Protein AF-A0A7H1QCF9-F1 (afdb_monomer_lite)

Radius of gyration: 13.25 Å; chains: 1; bounding box: 28×30×28 Å

Sequence (65 aa):
MKRAGRTSCDEYRFASSHEGDTHLPAKQREITWVDVSENKSQGGRITAWRGKTHFMAGDPFYVIA

Structure (mmCIF, N/CA/C/O backbone):
data_AF-A0A7H1QCF9-F1
#
_entry.id   AF-A0A7H1QCF9-F1
#
loop_
_atom_site.group_PDB
_atom_site.id
_atom_site.type_symbol
_atom_site.label_atom_id
_atom_site.label_alt_id
_atom_site.label_comp_id
_atom_site.label_asym_id
_atom_site.label_entity_id
_atom_site.label_seq_id
_atom_site.pdbx_PDB_ins_code
_atom_site.Cartn_x
_atom_site.Cartn_y
_atom_site.Cartn_z
_atom_site.occupancy
_atom_site.B_iso_or_equiv
_atom_site.auth_seq_id
_atom_site.auth_comp_id
_atom_site.auth_asym_id
_atom_site.auth_atom_id
_atom_site.pdbx_PDB_model_num
ATOM 1 N N . MET A 1 1 ? -18.282 14.291 11.756 1.00 47.22 1 MET A N 1
ATOM 2 C CA . MET A 1 1 ? -16.882 14.024 11.357 1.00 47.22 1 MET A CA 1
ATOM 3 C C . MET A 1 1 ? -16.467 12.680 11.951 1.00 47.22 1 MET A C 1
ATOM 5 O O . MET A 1 1 ? -16.509 12.549 13.171 1.00 47.22 1 MET A O 1
ATOM 9 N N . LYS A 1 2 ? -16.173 11.651 11.133 1.00 48.81 2 LYS A N 1
ATOM 10 C CA . LYS A 1 2 ? -15.616 10.381 11.648 1.00 48.81 2 LYS A CA 1
ATOM 11 C C . LYS A 1 2 ? -14.289 10.714 12.350 1.00 48.81 2 LYS A C 1
ATOM 13 O O . LYS A 1 2 ? -13.486 11.461 11.805 1.00 48.81 2 LYS A O 1
ATOM 18 N N . ARG A 1 3 ? -14.110 10.261 13.595 1.00 50.25 3 ARG A N 1
ATOM 19 C CA . ARG A 1 3 ? -12.944 10.606 14.429 1.00 50.25 3 ARG A CA 1
ATOM 20 C C . ARG A 1 3 ? -11.648 10.164 13.733 1.00 50.25 3 ARG A C 1
ATOM 22 O O . ARG A 1 3 ? -11.537 8.992 13.384 1.00 50.25 3 ARG A O 1
ATOM 29 N N . ALA A 1 4 ? -10.669 11.066 13.641 1.00 56.31 4 ALA A N 1
ATOM 30 C CA . ALA A 1 4 ? -9.357 10.910 12.989 1.00 56.31 4 ALA A CA 1
ATOM 31 C C . ALA A 1 4 ? -8.442 9.781 13.537 1.00 56.31 4 ALA A C 1
ATOM 33 O O . ALA A 1 4 ? -7.272 9.719 13.192 1.00 56.31 4 ALA A O 1
ATOM 34 N N . GLY A 1 5 ? -8.954 8.887 14.389 1.00 59.34 5 GLY A N 1
ATOM 35 C CA . GLY A 1 5 ? -8.227 7.732 14.932 1.00 59.34 5 GLY A CA 1
ATOM 36 C C . GLY A 1 5 ? -8.830 6.370 14.574 1.00 59.34 5 GLY A C 1
ATOM 37 O O . GLY A 1 5 ? -8.318 5.353 15.029 1.00 59.34 5 GLY A O 1
ATOM 38 N N . ARG A 1 6 ? -9.933 6.327 13.811 1.00 69.75 6 ARG A N 1
ATOM 39 C CA . ARG A 1 6 ? -10.561 5.068 13.354 1.00 69.75 6 ARG A CA 1
ATOM 40 C C . ARG A 1 6 ? -10.427 4.816 11.860 1.00 69.75 6 ARG A C 1
ATOM 42 O O . ARG A 1 6 ? -10.712 3.712 11.419 1.00 69.75 6 ARG A O 1
ATOM 49 N N . THR A 1 7 ? -9.995 5.813 11.097 1.00 85.62 7 THR A N 1
ATOM 50 C CA . THR A 1 7 ? -9.834 5.694 9.651 1.00 85.62 7 THR A CA 1
ATOM 51 C C . THR A 1 7 ? -8.392 5.937 9.237 1.00 85.62 7 THR A C 1
ATOM 53 O O . THR A 1 7 ? -7.712 6.772 9.829 1.00 85.62 7 THR A O 1
ATOM 56 N N . SER A 1 8 ? -7.945 5.226 8.211 1.00 90.81 8 SER A N 1
ATOM 57 C CA . SER A 1 8 ? -6.646 5.397 7.555 1.00 90.81 8 SER A CA 1
ATOM 58 C C . SER A 1 8 ? -6.840 5.689 6.071 1.00 90.81 8 SER A C 1
ATOM 60 O O . SER A 1 8 ? -7.818 5.209 5.497 1.00 90.81 8 SER A O 1
ATOM 62 N N . CYS A 1 9 ? -5.912 6.434 5.468 1.00 90.94 9 CYS A N 1
ATOM 63 C CA . CYS A 1 9 ? -5.836 6.566 4.016 1.00 90.94 9 CYS A CA 1
ATOM 64 C C . CYS A 1 9 ? -5.433 5.220 3.416 1.00 90.94 9 CYS A C 1
ATOM 66 O O . CYS A 1 9 ? -4.395 4.670 3.790 1.00 90.94 9 CYS A O 1
ATOM 68 N N . ASP A 1 10 ? -6.249 4.708 2.511 1.00 91.81 10 ASP A N 1
ATOM 69 C CA . ASP A 1 10 ? -5.857 3.667 1.573 1.00 91.81 10 ASP A CA 1
ATOM 70 C C . ASP A 1 10 ? -5.670 4.297 0.190 1.00 91.81 10 ASP A C 1
ATOM 72 O O . ASP A 1 10 ? -6.394 5.231 -0.172 1.00 91.81 10 ASP A O 1
ATOM 76 N N . GLU A 1 11 ? -4.662 3.829 -0.540 1.00 92.44 11 GLU A N 1
ATOM 77 C CA . GLU A 1 11 ? -4.193 4.452 -1.777 1.00 92.44 11 GLU A CA 1
ATOM 78 C C . GLU A 1 11 ? -4.128 3.437 -2.916 1.00 92.44 11 GLU A C 1
ATOM 80 O O . GLU A 1 11 ? -3.451 2.408 -2.820 1.00 92.44 11 GLU A O 1
ATOM 85 N N . TYR A 1 12 ? -4.762 3.783 -4.036 1.00 90.06 12 TYR A N 1
ATOM 86 C CA . TYR A 1 12 ? -4.612 3.089 -5.304 1.00 90.06 12 TYR A CA 1
ATOM 87 C C . TYR A 1 12 ? -4.144 4.066 -6.399 1.00 90.06 12 TYR A C 1
ATOM 89 O O . TYR A 1 12 ? -4.757 5.095 -6.652 1.00 90.06 12 TYR A O 1
ATOM 97 N N . ARG A 1 13 ? -3.059 3.800 -7.123 1.00 90.44 13 ARG A N 1
ATOM 98 C CA . ARG A 1 13 ? -2.160 2.645 -7.007 1.00 90.44 13 ARG A CA 1
ATOM 99 C C . ARG A 1 13 ? -1.336 2.703 -5.719 1.00 90.44 13 ARG A C 1
ATOM 101 O O . ARG A 1 13 ? -1.109 3.774 -5.168 1.00 90.44 13 ARG A O 1
ATOM 108 N N . PHE A 1 14 ? -0.893 1.538 -5.250 1.00 90.56 14 PHE A N 1
ATOM 109 C CA . PHE A 1 14 ? -0.223 1.409 -3.957 1.00 90.56 14 PHE A CA 1
ATOM 110 C C . PHE A 1 14 ? 1.011 2.315 -3.863 1.00 90.56 14 PHE A C 1
ATOM 112 O O . PHE A 1 14 ? 1.870 2.264 -4.745 1.00 90.56 14 PHE A O 1
ATOM 119 N N . ALA A 1 15 ? 1.175 3.037 -2.750 1.00 89.19 15 ALA A N 1
ATOM 120 C CA . ALA A 1 15 ? 2.354 3.873 -2.475 1.00 89.19 15 ALA A CA 1
ATOM 121 C C . ALA A 1 15 ? 3.698 3.129 -2.613 1.00 89.19 15 ALA A C 1
ATOM 123 O O . ALA A 1 15 ? 4.735 3.728 -2.869 1.00 89.19 15 ALA A O 1
ATOM 124 N N . SER A 1 16 ? 3.685 1.804 -2.438 1.00 87.75 16 SER A N 1
ATOM 125 C CA . SER A 1 16 ? 4.869 0.943 -2.559 1.00 87.75 16 SER A CA 1
ATOM 126 C C . SER A 1 16 ? 5.160 0.438 -3.984 1.00 87.75 16 SER A C 1
ATOM 128 O O . SER A 1 16 ? 6.057 -0.392 -4.153 1.00 87.75 16 SER A O 1
ATOM 130 N N . SER A 1 17 ? 4.403 0.901 -4.986 1.00 89.06 17 SER A N 1
ATOM 131 C CA . SER A 1 17 ? 4.582 0.607 -6.417 1.00 89.06 17 SER A CA 1
ATOM 132 C C . SER A 1 17 ? 5.166 1.808 -7.167 1.00 89.06 17 SER A C 1
ATOM 134 O O . SER A 1 17 ? 5.131 2.928 -6.662 1.00 89.06 17 SER A O 1
ATOM 136 N N . HIS A 1 18 ? 5.694 1.587 -8.375 1.00 88.50 18 HIS A N 1
ATOM 137 C CA . HIS A 1 18 ? 6.271 2.661 -9.191 1.00 88.50 18 HIS A CA 1
ATOM 138 C C . HIS A 1 18 ? 5.229 3.721 -9.574 1.00 88.50 18 HIS A C 1
ATOM 140 O O . HIS A 1 18 ? 5.533 4.904 -9.648 1.00 88.50 18 HIS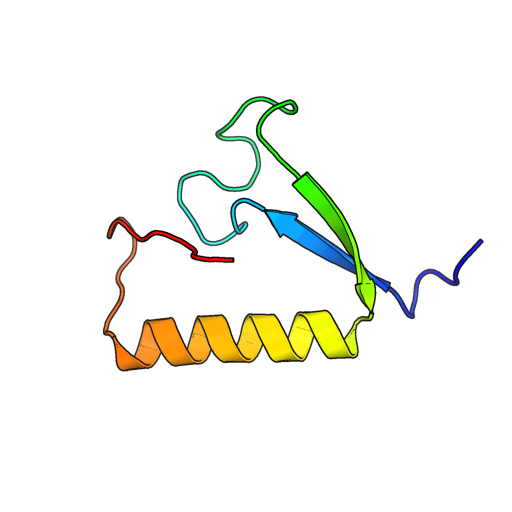 A O 1
ATOM 146 N N . GLU A 1 19 ? 3.986 3.303 -9.782 1.00 87.94 19 GLU A N 1
ATOM 147 C CA . GLU A 1 19 ? 2.903 4.174 -10.232 1.00 87.94 19 GLU A CA 1
ATOM 148 C C . GLU A 1 19 ? 2.073 4.765 -9.086 1.00 87.94 19 GLU A C 1
ATOM 150 O O . GLU A 1 19 ? 1.059 5.422 -9.332 1.00 87.94 19 GLU A O 1
ATOM 155 N N . GLY A 1 20 ? 2.487 4.517 -7.842 1.00 87.75 20 GLY A N 1
ATOM 156 C CA . GLY A 1 20 ? 1.922 5.144 -6.653 1.00 87.75 20 GLY A CA 1
ATOM 157 C C . GLY A 1 20 ? 2.377 6.595 -6.458 1.00 87.75 20 GLY A C 1
ATOM 158 O O . GLY A 1 20 ? 3.087 7.188 -7.279 1.00 87.75 20 GLY A O 1
ATOM 159 N N . ASP A 1 21 ? 1.973 7.168 -5.325 1.00 80.81 21 ASP A N 1
ATOM 160 C CA . ASP A 1 21 ? 2.306 8.534 -4.908 1.00 80.81 21 ASP A CA 1
ATOM 161 C C . ASP A 1 21 ? 1.938 9.605 -5.962 1.00 80.81 21 ASP A C 1
ATOM 163 O O . ASP A 1 21 ? 0.765 9.779 -6.304 1.00 80.81 21 ASP A O 1
ATOM 167 N N . THR A 1 22 ? 2.905 10.368 -6.474 1.00 84.19 22 THR A N 1
ATOM 168 C CA . THR A 1 22 ? 2.693 11.503 -7.384 1.00 84.19 22 THR A CA 1
ATOM 169 C C . THR A 1 22 ? 3.155 11.223 -8.813 1.00 84.19 22 THR A C 1
ATOM 171 O O . THR A 1 22 ? 3.108 12.121 -9.651 1.00 84.19 22 THR A O 1
ATOM 174 N N . HIS A 1 23 ? 3.527 9.973 -9.121 1.00 84.00 23 HIS A N 1
ATOM 175 C CA . HIS A 1 23 ? 3.977 9.567 -10.458 1.00 84.00 23 HIS A CA 1
ATOM 176 C C . HIS A 1 23 ? 2.872 9.672 -11.518 1.00 84.00 23 HIS A C 1
ATOM 178 O O . HIS A 1 23 ? 3.159 9.962 -12.679 1.00 84.00 23 HIS A O 1
ATOM 184 N N . LEU A 1 24 ? 1.608 9.467 -11.129 1.00 84.56 24 LEU A N 1
ATOM 185 C CA . LEU A 1 24 ? 0.451 9.619 -12.012 1.00 84.56 24 LEU A CA 1
ATOM 186 C C . LEU A 1 24 ? -0.351 10.896 -11.702 1.00 84.56 24 LEU A C 1
ATOM 188 O O . LEU A 1 24 ? -0.413 11.338 -10.550 1.00 84.56 24 LEU A O 1
ATOM 192 N N . PRO A 1 25 ? -1.038 11.489 -12.703 1.00 88.06 25 PRO A N 1
ATOM 193 C CA . PRO A 1 25 ? -1.930 12.623 -12.480 1.00 88.06 25 PRO A CA 1
ATOM 194 C C . PRO A 1 25 ? -3.007 12.314 -11.433 1.00 88.06 25 PRO A C 1
ATOM 196 O O . PRO A 1 25 ? -3.501 11.194 -11.351 1.00 88.06 25 PRO A O 1
ATOM 199 N N . ALA A 1 26 ? -3.467 13.329 -10.691 1.00 85.69 26 ALA A N 1
ATOM 200 C CA . ALA A 1 26 ? -4.528 13.191 -9.677 1.00 85.69 26 ALA A CA 1
ATOM 201 C C . ALA A 1 26 ? -5.778 12.435 -10.157 1.00 85.69 26 ALA A C 1
ATOM 203 O O . ALA A 1 26 ? -6.370 11.698 -9.386 1.00 85.69 26 ALA A O 1
ATOM 204 N N . LYS A 1 27 ? -6.143 12.568 -11.437 1.00 87.75 27 LYS A N 1
ATOM 205 C CA . LYS A 1 27 ? -7.302 11.886 -12.034 1.00 87.75 27 LYS A CA 1
ATOM 206 C C . LYS A 1 27 ? -7.143 10.364 -12.172 1.00 87.75 27 LYS A C 1
ATOM 208 O O . LYS A 1 27 ? -8.121 9.697 -12.476 1.00 87.75 27 LYS A O 1
ATOM 213 N N . GLN A 1 28 ? -5.929 9.839 -12.023 1.00 85.94 28 GLN A N 1
ATOM 214 C CA . GLN A 1 28 ? -5.601 8.412 -12.125 1.00 85.94 28 GLN A CA 1
ATOM 215 C C . GLN A 1 28 ? -5.213 7.808 -10.767 1.00 85.94 28 GLN A C 1
ATOM 217 O O . GLN A 1 28 ? -4.722 6.683 -10.712 1.00 85.94 28 GLN A O 1
ATOM 222 N N . ARG A 1 29 ? -5.397 8.570 -9.685 1.00 87.69 29 ARG A N 1
ATOM 223 C CA . ARG A 1 29 ? -5.116 8.161 -8.312 1.00 87.69 29 ARG A CA 1
ATOM 224 C C . ARG A 1 29 ? -6.419 8.152 -7.535 1.00 87.69 29 ARG A C 1
ATOM 226 O O . ARG A 1 29 ? -7.253 9.040 -7.703 1.00 87.69 29 ARG A O 1
ATOM 233 N N . GLU A 1 30 ? -6.565 7.172 -6.671 1.00 89.94 30 GLU A N 1
ATOM 234 C CA . GLU A 1 30 ? -7.704 6.997 -5.796 1.00 89.94 30 GLU A CA 1
ATOM 235 C C . GLU A 1 30 ? -7.201 6.935 -4.358 1.00 89.94 30 GLU A C 1
ATOM 237 O O . GLU A 1 30 ? -6.272 6.199 -4.031 1.00 89.94 30 GLU A O 1
ATOM 242 N N . ILE A 1 31 ? -7.799 7.765 -3.509 1.00 89.50 31 ILE A N 1
ATOM 243 C CA . ILE A 1 31 ? -7.522 7.796 -2.078 1.00 89.50 31 ILE A CA 1
ATOM 244 C C . ILE A 1 31 ? -8.863 7.679 -1.380 1.00 89.50 31 ILE A C 1
ATOM 246 O O . ILE A 1 31 ? -9.763 8.489 -1.626 1.00 89.50 31 ILE A O 1
ATOM 250 N N . THR A 1 32 ? -8.994 6.696 -0.495 1.00 90.56 32 THR A N 1
ATOM 251 C CA . THR A 1 32 ? -10.225 6.484 0.263 1.00 90.56 32 THR A CA 1
ATOM 252 C C . THR A 1 32 ? -9.945 6.297 1.750 1.00 90.56 32 THR A C 1
ATOM 254 O O . THR A 1 32 ? -8.867 5.874 2.164 1.00 90.56 32 THR A O 1
ATOM 257 N N . TRP A 1 33 ? -10.921 6.657 2.582 1.00 92.19 33 TRP A N 1
ATOM 258 C CA . TRP A 1 33 ? -10.821 6.516 4.035 1.00 92.19 33 TRP A CA 1
ATOM 259 C C . TRP A 1 33 ? -11.460 5.202 4.477 1.00 92.19 33 TRP A C 1
ATOM 261 O O . TRP A 1 33 ? -12.686 5.098 4.545 1.00 92.19 33 TRP A O 1
ATOM 271 N N . VAL A 1 34 ? -10.628 4.231 4.841 1.00 91.56 34 VAL A N 1
ATOM 272 C CA . VAL A 1 34 ? -11.043 2.898 5.320 1.00 91.56 34 VAL A CA 1
ATOM 273 C C . VAL A 1 34 ? -10.820 2.752 6.823 1.00 91.56 34 VAL A C 1
ATOM 275 O O . VAL A 1 34 ? -10.131 3.579 7.423 1.00 91.56 34 VAL A O 1
ATOM 278 N N . ASP A 1 35 ? -11.375 1.714 7.455 1.00 93.00 35 ASP A N 1
ATOM 279 C CA . ASP A 1 35 ? -11.055 1.404 8.854 1.00 93.00 35 ASP A CA 1
ATOM 280 C C . ASP A 1 35 ? -9.575 1.002 9.005 1.00 93.00 35 ASP A C 1
ATOM 282 O O . ASP A 1 35 ? -9.003 0.312 8.160 1.00 93.00 35 ASP A O 1
ATOM 286 N N . VAL A 1 36 ? -8.937 1.419 10.101 1.00 92.44 36 VAL A N 1
ATOM 287 C CA . VAL A 1 36 ? -7.510 1.131 10.343 1.00 92.44 36 VAL A CA 1
ATOM 288 C C . VAL A 1 36 ? -7.227 -0.375 10.404 1.00 92.44 36 VAL A C 1
ATOM 290 O O . VAL A 1 36 ? -6.169 -0.821 9.957 1.00 92.44 36 VAL A O 1
ATOM 293 N N . SER A 1 37 ? -8.131 -1.164 10.991 1.00 92.31 37 SER A N 1
ATOM 294 C CA . SER A 1 37 ? -7.952 -2.615 11.115 1.00 92.31 37 SER A CA 1
ATOM 295 C C . SER A 1 37 ? -8.040 -3.317 9.761 1.00 92.31 37 SER A C 1
ATOM 297 O O . SER A 1 37 ? -7.238 -4.209 9.475 1.00 92.31 37 SER A O 1
ATOM 299 N N . GLU A 1 38 ? -8.952 -2.853 8.910 1.00 92.69 38 GLU A N 1
ATOM 300 C CA . GLU A 1 38 ? -9.114 -3.312 7.538 1.00 92.69 38 GLU A CA 1
ATOM 301 C C . GLU A 1 38 ? -7.851 -3.021 6.719 1.00 92.69 38 GLU A C 1
ATOM 303 O O . GLU A 1 38 ? -7.249 -3.956 6.185 1.00 92.69 38 GLU A O 1
ATOM 308 N N . ASN A 1 39 ? -7.385 -1.767 6.706 1.00 93.62 39 ASN A N 1
ATOM 309 C CA . ASN A 1 39 ? -6.201 -1.369 5.939 1.00 93.62 39 ASN A CA 1
ATOM 310 C C . ASN A 1 39 ? -4.953 -2.163 6.350 1.00 93.62 39 ASN A C 1
ATOM 312 O O . ASN A 1 39 ? -4.230 -2.709 5.520 1.00 93.62 39 ASN A O 1
ATOM 316 N N . LYS A 1 40 ? -4.728 -2.318 7.663 1.00 93.69 40 LYS A N 1
ATOM 317 C CA . LYS A 1 40 ? -3.608 -3.116 8.185 1.00 93.69 40 LYS A CA 1
ATOM 318 C C . LYS A 1 40 ? -3.691 -4.584 7.770 1.00 93.69 40 LYS A C 1
ATOM 320 O O . LYS A 1 40 ? -2.667 -5.178 7.437 1.00 93.69 40 LYS A O 1
ATOM 325 N N . SER A 1 41 ? -4.887 -5.175 7.794 1.00 95.50 41 SER A N 1
ATOM 326 C CA . SER A 1 41 ? -5.090 -6.567 7.378 1.00 95.50 41 SER A CA 1
ATOM 327 C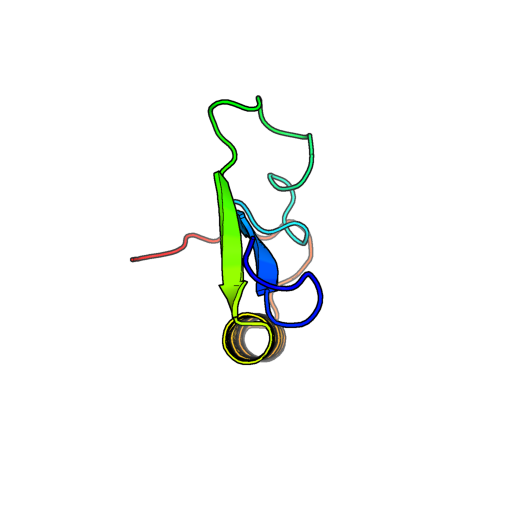 C . SER A 1 41 ? -4.769 -6.756 5.894 1.00 95.50 41 SER A C 1
ATOM 329 O O . SER A 1 41 ? -4.031 -7.675 5.527 1.00 95.50 41 SER A O 1
ATOM 331 N N . GLN A 1 42 ? -5.262 -5.854 5.042 1.00 94.00 42 GLN A N 1
ATOM 332 C CA . GLN A 1 42 ? -5.025 -5.895 3.600 1.00 94.00 42 GLN A CA 1
ATOM 333 C C . GLN A 1 42 ? -3.552 -5.631 3.254 1.00 94.00 42 GLN A C 1
ATOM 335 O O . GLN A 1 42 ? -2.940 -6.432 2.544 1.00 94.00 42 GLN A O 1
ATOM 340 N N . 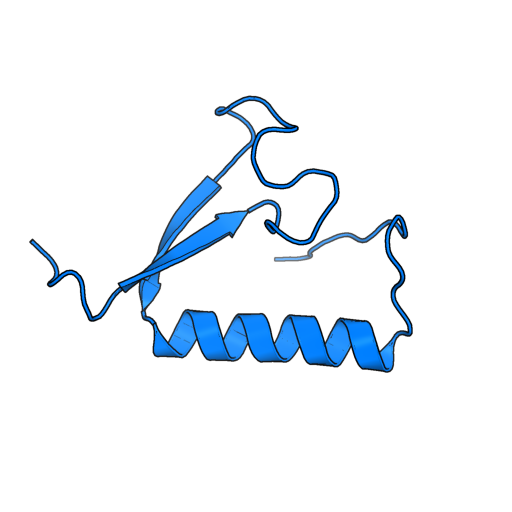GLY A 1 43 ? -2.932 -4.603 3.840 1.00 93.81 43 GLY A N 1
ATOM 341 C CA . GLY A 1 43 ? -1.505 -4.315 3.665 1.00 93.81 43 GLY A CA 1
ATOM 342 C C . GLY A 1 43 ? -0.601 -5.470 4.115 1.00 93.81 43 GLY A C 1
ATOM 343 O O . GLY A 1 43 ? 0.386 -5.794 3.446 1.00 93.81 43 GLY A O 1
ATOM 344 N N . GLY A 1 44 ? -0.971 -6.166 5.197 1.00 94.88 44 GLY A N 1
ATOM 345 C CA . GLY A 1 44 ? -0.294 -7.386 5.639 1.00 94.88 44 GLY A CA 1
ATOM 346 C C . GLY A 1 44 ? -0.384 -8.522 4.615 1.00 94.88 44 GLY A C 1
ATOM 347 O O . GLY A 1 44 ? 0.624 -9.169 4.326 1.00 94.88 44 GLY A O 1
ATOM 348 N N . ARG A 1 45 ? -1.562 -8.735 4.008 1.00 94.38 45 ARG A N 1
ATOM 349 C CA . ARG A 1 45 ? -1.752 -9.728 2.934 1.00 94.38 45 ARG A CA 1
ATOM 350 C C . ARG A 1 45 ? -0.900 -9.412 1.706 1.00 94.38 45 ARG A C 1
ATOM 352 O O . ARG A 1 45 ? -0.233 -10.313 1.206 1.00 94.38 45 ARG A O 1
ATOM 359 N N . ILE A 1 46 ? -0.876 -8.153 1.264 1.00 91.81 46 ILE A N 1
ATOM 360 C CA . ILE A 1 46 ? -0.067 -7.711 0.115 1.00 91.81 46 ILE A CA 1
ATOM 361 C C . ILE A 1 46 ? 1.425 -7.918 0.403 1.00 91.81 46 ILE A C 1
ATOM 363 O O . ILE A 1 46 ? 2.142 -8.485 -0.420 1.00 91.81 46 ILE A O 1
ATOM 367 N N . THR A 1 47 ? 1.893 -7.533 1.593 1.00 92.12 47 THR A N 1
ATOM 368 C CA . THR A 1 47 ? 3.296 -7.712 2.007 1.00 92.12 47 THR A CA 1
ATOM 369 C C . THR A 1 47 ? 3.692 -9.190 2.039 1.00 92.12 47 THR A C 1
ATOM 371 O O . THR A 1 47 ? 4.738 -9.569 1.511 1.00 92.12 47 THR A O 1
ATOM 374 N N . ALA A 1 48 ? 2.841 -10.046 2.610 1.00 94.00 48 ALA A N 1
ATOM 375 C CA . ALA A 1 48 ? 3.081 -11.484 2.660 1.00 94.00 48 ALA A CA 1
ATOM 376 C C . ALA A 1 48 ? 3.070 -12.126 1.264 1.00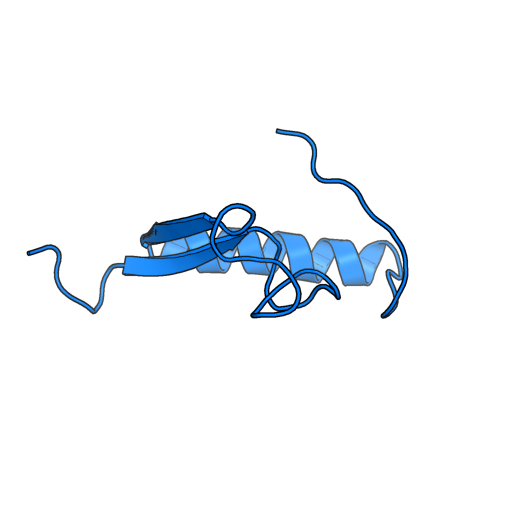 94.00 48 ALA A C 1
ATOM 378 O O . ALA A 1 48 ? 3.891 -13.001 0.993 1.00 94.00 48 ALA A O 1
ATOM 379 N N . TRP A 1 49 ? 2.169 -11.693 0.377 1.00 91.94 49 TRP A N 1
ATOM 380 C CA . TRP A 1 49 ? 2.148 -12.129 -1.019 1.00 91.94 49 TRP A CA 1
ATOM 381 C C . TRP A 1 49 ? 3.457 -11.763 -1.729 1.00 91.94 49 TRP A C 1
ATOM 383 O O . TRP A 1 49 ? 4.112 -12.670 -2.233 1.00 91.94 49 TRP A O 1
ATOM 393 N N . ARG A 1 50 ? 3.906 -10.498 -1.648 1.00 90.50 50 ARG A N 1
ATOM 394 C CA . ARG A 1 50 ? 5.186 -10.048 -2.232 1.00 90.50 50 ARG A CA 1
ATOM 395 C C . ARG A 1 50 ? 6.369 -10.894 -1.761 1.00 90.50 50 ARG A C 1
ATOM 397 O O . ARG A 1 50 ? 7.208 -11.280 -2.570 1.00 90.50 50 ARG A O 1
ATOM 404 N N . GLY A 1 51 ? 6.416 -11.208 -0.463 1.00 91.06 51 GLY A N 1
ATOM 405 C CA . GLY A 1 51 ? 7.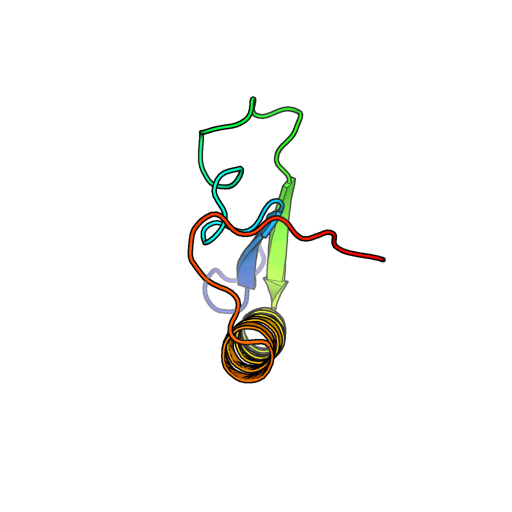455 -12.065 0.109 1.00 91.06 51 GLY A CA 1
ATOM 406 C C . GLY A 1 51 ? 7.414 -13.503 -0.418 1.00 91.06 51 GLY A C 1
ATOM 407 O O . GLY A 1 51 ? 8.459 -14.071 -0.716 1.00 91.06 51 GLY A O 1
ATOM 408 N N . LYS A 1 52 ? 6.218 -14.089 -0.572 1.00 94.38 52 LYS A N 1
ATOM 409 C CA . LYS A 1 52 ? 6.037 -15.469 -1.060 1.00 94.38 52 LYS A CA 1
ATOM 410 C C . LYS A 1 52 ? 6.297 -15.630 -2.554 1.00 94.38 52 LYS A C 1
ATOM 412 O O . LYS A 1 52 ? 6.749 -16.690 -2.970 1.00 94.38 52 LYS A O 1
ATOM 417 N N . THR A 1 53 ? 5.974 -14.622 -3.358 1.00 92.38 53 THR A N 1
ATOM 418 C CA . THR A 1 53 ? 6.164 -14.667 -4.815 1.00 92.38 53 THR A CA 1
ATOM 419 C C . THR A 1 53 ? 7.511 -14.109 -5.255 1.00 92.38 53 THR A C 1
ATOM 421 O O . THR A 1 53 ? 7.749 -14.019 -6.453 1.00 92.38 53 THR A O 1
ATOM 424 N N . HIS A 1 54 ? 8.379 -13.733 -4.306 1.00 89.56 54 HIS A N 1
ATOM 425 C CA . HIS A 1 54 ? 9.665 -13.089 -4.574 1.00 89.56 54 HIS A CA 1
ATOM 426 C C . HIS A 1 54 ? 9.533 -11.866 -5.492 1.00 89.56 54 HIS A C 1
ATOM 428 O O . HIS A 1 54 ? 10.371 -11.641 -6.358 1.00 89.56 54 HIS A O 1
ATOM 434 N N . PHE A 1 55 ? 8.469 -11.084 -5.291 1.00 88.06 55 PHE A N 1
ATOM 435 C CA . PHE A 1 55 ? 8.191 -9.896 -6.088 1.00 88.06 55 PHE A CA 1
ATOM 436 C C . PHE A 1 55 ? 9.181 -8.781 -5.748 1.00 88.06 55 PHE A C 1
ATOM 438 O O . PHE A 1 55 ? 9.182 -8.267 -4.620 1.00 88.06 55 PHE A O 1
ATOM 445 N N . MET A 1 56 ? 10.014 -8.402 -6.712 1.00 85.50 56 MET A N 1
ATOM 446 C CA . MET A 1 56 ? 11.074 -7.417 -6.535 1.00 85.50 56 MET A CA 1
ATOM 447 C C . MET A 1 56 ? 10.612 -6.012 -6.927 1.00 85.50 56 MET A C 1
ATOM 449 O O . MET A 1 56 ? 9.548 -5.796 -7.508 1.00 85.50 56 MET A O 1
ATOM 453 N N . ALA A 1 57 ? 11.408 -5.009 -6.556 1.00 84.38 57 ALA A N 1
ATOM 454 C CA . ALA A 1 57 ? 11.169 -3.644 -7.003 1.00 84.38 57 ALA A CA 1
ATOM 455 C C . ALA A 1 57 ? 11.306 -3.563 -8.534 1.00 84.38 57 ALA A C 1
ATOM 457 O O . ALA A 1 57 ? 12.344 -3.932 -9.075 1.00 84.38 57 ALA A O 1
ATOM 458 N N . GLY A 1 58 ? 10.272 -3.057 -9.207 1.00 86.19 58 GLY A N 1
ATOM 459 C CA . GLY A 1 58 ? 10.239 -2.904 -10.666 1.00 86.19 58 GLY A CA 1
ATOM 460 C C . GLY A 1 58 ? 9.559 -4.048 -11.419 1.00 86.19 58 GLY A C 1
ATOM 461 O O . GLY A 1 58 ? 9.269 -3.882 -12.602 1.00 86.19 58 GLY A O 1
ATOM 462 N N . ASP A 1 59 ? 9.245 -5.162 -10.755 1.00 89.88 59 ASP A N 1
ATOM 463 C CA . ASP A 1 59 ? 8.445 -6.212 -11.382 1.00 89.88 59 ASP A CA 1
ATOM 464 C C . ASP A 1 59 ? 7.028 -5.679 -11.685 1.00 89.88 59 ASP A C 1
ATOM 466 O O . ASP A 1 59 ? 6.462 -4.930 -10.878 1.00 89.88 59 ASP A O 1
ATOM 470 N N . PRO A 1 60 ? 6.426 -6.028 -12.838 1.00 90.50 60 PRO A N 1
ATOM 471 C CA . PRO A 1 60 ? 5.054 -5.652 -13.153 1.00 90.50 60 PRO A CA 1
ATOM 472 C C . PRO A 1 60 ? 4.051 -6.600 -12.482 1.00 90.50 60 PRO A C 1
ATOM 474 O O . PRO A 1 60 ? 4.254 -7.812 -12.415 1.00 90.50 60 PRO A O 1
ATOM 477 N N . PHE A 1 61 ? 2.920 -6.058 -12.034 1.00 90.06 61 PHE A N 1
ATOM 478 C CA . PHE A 1 61 ? 1.786 -6.834 -11.530 1.00 90.06 61 PHE A CA 1
ATOM 479 C C . PHE A 1 61 ? 0.460 -6.176 -11.912 1.00 90.06 61 PHE A C 1
ATOM 481 O O . PHE A 1 61 ? 0.413 -5.002 -12.277 1.00 90.06 61 PHE A O 1
ATOM 488 N N . TYR A 1 62 ? -0.629 -6.934 -11.804 1.00 89.56 62 TYR A N 1
ATOM 489 C CA . TYR A 1 62 ? -1.988 -6.423 -11.942 1.00 89.56 62 TYR A CA 1
ATOM 490 C C . TYR A 1 62 ? -2.810 -6.777 -10.700 1.00 89.56 62 TYR A C 1
ATOM 492 O O . TYR A 1 62 ? -2.537 -7.761 -10.013 1.00 89.56 62 TYR A O 1
ATOM 500 N N . VAL A 1 63 ? -3.827 -5.965 -10.418 1.00 87.62 63 VAL A N 1
ATOM 501 C CA . VAL A 1 63 ? -4.818 -6.216 -9.364 1.00 87.62 63 VAL A CA 1
ATOM 502 C C . VAL A 1 63 ? -6.127 -6.596 -10.049 1.00 87.62 63 VAL A C 1
ATOM 504 O O . VAL A 1 63 ? -6.576 -5.871 -10.934 1.00 87.62 63 VAL A O 1
ATOM 507 N N . ILE A 1 64 ? -6.713 -7.733 -9.668 1.00 86.81 64 ILE A N 1
ATOM 508 C CA . ILE A 1 64 ? -8.062 -8.138 -10.095 1.00 86.81 64 ILE A CA 1
ATOM 509 C C . ILE A 1 64 ? -9.021 -7.832 -8.943 1.00 86.81 64 ILE A C 1
ATOM 511 O O . ILE A 1 64 ? -8.720 -8.191 -7.804 1.00 86.81 64 ILE A O 1
ATOM 515 N N . ALA A 1 65 ? -10.131 -7.161 -9.258 1.00 69.19 65 ALA A N 1
ATOM 516 C CA . ALA A 1 65 ? -11.228 -6.861 -8.338 1.00 69.19 65 ALA A CA 1
ATOM 517 C C . ALA A 1 65 ? -12.275 -7.982 -8.318 1.00 69.19 65 ALA A C 1
ATOM 519 O O . ALA A 1 65 ? -12.526 -8.565 -9.399 1.00 69.19 65 ALA A O 1
#

Secondary structure (DSSP, 8-state):
---TTSEEEEEES-TTSTTSTTSS-GGG-EEEEEEHHHHHHHHHHHHHHHHH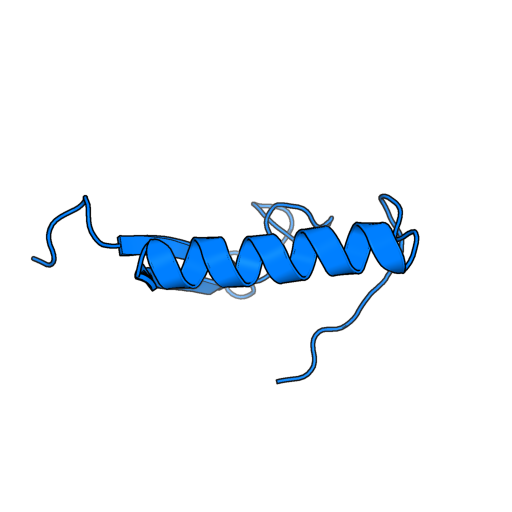TT--TT-------

Foldseek 3Di:
DPDPPFWDKDKPVHCQAPCDDVVDPPVRIDIDIDGPVVRVVVVVVVVVVCVVVVPDHPDDDDDDD

Organism: NCBI:txid146922

pLDDT: mean 86.35, std 10.92, range [47.22, 95.5]

InterPro domains:
  IPR029476 Deoxyribonuclease NucA/NucB [PF14040] (6-63)